Protein AF-A0A671EZP9-F1 (afdb_monomer)

pLDDT: mean 81.5, std 14.11, range [48.94, 95.75]

Nearest PDB structures (foldseek):
  1ios-assembly1_A  TM=8.892E-01  e=3.051E-10  Gallus gallus
  7ynu-assembly1_A  TM=9.482E-01  e=5.937E-10  Gallus gallus
  1uif-assembly1_A  TM=8.150E-01  e=1.915E-10  Gallus gallus
  1flw-assembly1_A  TM=8.360E-01  e=6.346E-10  Gallus gallus
  1flq-assembly1_A  TM=8.317E-01  e=5.937E-10  Gallus gallus

Radius of gyration: 17.85 Å; Cα contacts (8 Å, |Δi|>4): 174; chains: 1; bounding box: 62×34×36 Å

Mean predicted aligned error: 8.85 Å

Organism: Rhinolophus ferrumequinum (NCBI:txid59479)

Foldseek 3Di:
DVVVVVVVVVVVPPPPPPQDADDLVRQLVLCVVLVVACVVHDHSVNVSVQLCVQPVRRQADWDADPQRWIFGGSLRQTQQEDAPCVRDHHPNPLVYHRVVSRPDPVDRPVSCVVRSVVSVVVVVVVVD

Sequence (128 aa):
MRRALLISWVACLVTTHQARLIGRCDLAKLLHQEDMDGFEGYSLSDWLCLAFVESHFNISKVNENADGSFDYGIFQINSHYWCTDHQSHSVNICHLECQGLIPTLHMSKLRLVEPVLNARLEVLEAQL

Structure (mmCIF, N/CA/C/O backbone):
data_AF-A0A671EZP9-F1
#
_entry.id   AF-A0A671EZP9-F1
#
loop_
_atom_site.group_PDB
_atom_site.id
_atom_site.type_symbol
_atom_site.label_atom_id
_atom_site.label_alt_id
_atom_site.label_comp_id
_atom_site.label_asym_id
_atom_site.label_entity_id
_atom_site.label_seq_id
_atom_site.pdbx_PDB_ins_code
_atom_site.Cartn_x
_atom_site.Cartn_y
_atom_site.Cartn_z
_atom_site.occupancy
_atom_site.B_iso_or_equiv
_atom_site.auth_seq_id
_atom_site.auth_comp_id
_atom_site.auth_asym_id
_atom_site.auth_atom_id
_atom_site.pdbx_PDB_model_num
ATOM 1 N N . MET A 1 1 ? 44.907 10.163 19.769 1.00 57.06 1 MET A N 1
ATOM 2 C CA . MET A 1 1 ? 43.953 11.136 19.180 1.00 57.06 1 MET A CA 1
ATOM 3 C C . MET A 1 1 ? 43.330 10.653 17.864 1.00 57.06 1 MET A C 1
ATOM 5 O O . MET A 1 1 ? 42.116 10.586 17.806 1.00 57.06 1 MET A O 1
ATOM 9 N N . ARG A 1 2 ? 44.094 10.203 16.850 1.00 57.97 2 ARG A N 1
ATOM 10 C CA . ARG A 1 2 ? 43.532 9.682 15.575 1.00 57.97 2 ARG A CA 1
ATOM 11 C C . ARG A 1 2 ? 42.592 8.469 15.709 1.00 57.97 2 ARG A C 1
ATOM 13 O O . ARG A 1 2 ? 41.578 8.422 15.034 1.00 57.97 2 ARG A O 1
ATOM 20 N N . ARG A 1 3 ? 42.883 7.518 16.607 1.00 55.88 3 ARG A N 1
ATOM 21 C CA . ARG A 1 3 ? 42.024 6.333 16.824 1.00 55.88 3 ARG A CA 1
ATOM 22 C C . ARG A 1 3 ? 40.668 6.670 17.456 1.00 55.88 3 ARG A C 1
ATOM 24 O O . ARG A 1 3 ? 39.671 6.079 17.076 1.00 55.88 3 ARG A O 1
ATOM 31 N N . ALA A 1 4 ? 40.622 7.655 18.357 1.00 58.88 4 ALA A N 1
ATOM 32 C CA . ALA A 1 4 ? 39.368 8.125 18.951 1.00 58.88 4 ALA A CA 1
ATOM 33 C C . ALA A 1 4 ? 38.484 8.856 17.923 1.00 58.88 4 ALA A C 1
ATOM 35 O O . ALA A 1 4 ? 37.269 8.701 17.937 1.00 58.88 4 ALA A O 1
ATOM 36 N N . LEU A 1 5 ? 39.103 9.589 16.987 1.00 58.75 5 LEU A N 1
ATOM 37 C CA . LEU A 1 5 ? 38.398 10.238 15.876 1.00 58.75 5 LEU A CA 1
ATOM 38 C C . LEU A 1 5 ? 37.793 9.216 14.900 1.00 58.75 5 LEU A C 1
ATOM 40 O O . LEU A 1 5 ? 36.668 9.404 14.452 1.00 58.75 5 LEU A O 1
ATOM 44 N N . LEU A 1 6 ? 38.501 8.113 14.627 1.00 59.78 6 LEU A N 1
ATOM 45 C CA . LEU A 1 6 ? 37.995 7.024 13.781 1.00 59.78 6 LEU A CA 1
ATOM 46 C C . LEU A 1 6 ? 36.833 6.265 14.437 1.00 59.78 6 LEU A C 1
ATOM 48 O O . LEU A 1 6 ? 35.857 5.955 13.765 1.00 59.78 6 LEU A O 1
ATOM 52 N N . ILE A 1 7 ? 36.901 6.015 15.749 1.00 60.84 7 ILE A N 1
ATOM 53 C CA . ILE A 1 7 ? 35.808 5.363 16.493 1.00 60.84 7 ILE A CA 1
ATOM 54 C C . ILE A 1 7 ? 34.556 6.260 16.522 1.00 60.84 7 ILE A C 1
ATOM 56 O O . ILE A 1 7 ? 33.446 5.766 16.349 1.00 60.84 7 ILE A O 1
ATOM 60 N N . SER A 1 8 ? 34.732 7.579 16.664 1.00 61.47 8 SER A N 1
ATOM 61 C CA . SER A 1 8 ? 33.638 8.563 16.609 1.00 61.47 8 SER A CA 1
ATOM 62 C C . SER A 1 8 ? 32.968 8.636 15.226 1.00 61.47 8 SER A C 1
ATOM 64 O O . SER A 1 8 ? 31.745 8.699 15.131 1.00 61.47 8 SER A O 1
ATOM 66 N N . TRP A 1 9 ? 33.746 8.538 14.142 1.00 59.78 9 TRP A N 1
ATOM 67 C CA . TRP A 1 9 ? 33.215 8.501 12.773 1.00 59.78 9 TRP A CA 1
ATOM 68 C C . TRP A 1 9 ? 32.403 7.236 12.470 1.00 59.78 9 TRP A C 1
ATOM 70 O O . TRP A 1 9 ? 31.343 7.324 11.858 1.00 59.78 9 TRP A O 1
ATOM 80 N N . VAL A 1 10 ? 32.863 6.067 12.926 1.00 62.16 10 VAL A N 1
ATOM 81 C CA . VAL A 1 10 ? 32.157 4.792 12.700 1.00 62.16 10 VAL A CA 1
ATOM 82 C C . VAL A 1 10 ? 30.832 4.732 13.470 1.00 62.16 10 VAL A C 1
ATOM 84 O O . VAL A 1 10 ? 29.851 4.208 12.950 1.00 62.16 10 VAL A O 1
ATOM 87 N N . ALA A 1 11 ? 30.757 5.322 14.667 1.00 63.47 11 ALA A N 1
ATOM 88 C CA . ALA A 1 11 ? 29.522 5.365 15.455 1.00 63.47 11 ALA A CA 1
ATOM 89 C C . ALA A 1 11 ? 28.405 6.217 14.812 1.00 63.47 11 ALA A C 1
ATOM 91 O O . ALA A 1 11 ? 27.229 5.980 15.075 1.00 63.47 11 ALA A O 1
ATOM 92 N N . CYS A 1 12 ? 28.754 7.176 13.948 1.00 60.47 12 CYS A N 1
ATOM 93 C CA . CYS A 1 12 ? 27.797 8.079 13.298 1.00 60.47 12 CYS A CA 1
ATOM 94 C C . CYS A 1 12 ? 27.104 7.460 12.064 1.00 60.47 12 CYS A C 1
ATOM 96 O O . CYS A 1 12 ? 26.164 8.037 11.528 1.00 60.47 12 CYS A O 1
ATOM 98 N N . LEU A 1 13 ? 27.546 6.279 11.613 1.00 62.53 13 LEU A N 1
ATOM 99 C CA . LEU A 1 13 ? 27.013 5.601 10.422 1.00 62.53 13 LEU A CA 1
ATOM 100 C C . LEU A 1 13 ? 25.915 4.575 10.729 1.00 62.53 13 LEU A C 1
ATOM 102 O O . LEU A 1 13 ? 25.408 3.932 9.812 1.00 62.53 13 LEU A O 1
ATOM 106 N N . VAL A 1 14 ? 25.519 4.409 11.994 1.00 63.53 14 VAL A N 1
ATOM 107 C CA . VAL A 1 14 ? 24.396 3.529 12.339 1.00 63.53 14 VAL A CA 1
ATOM 108 C C . VAL A 1 14 ? 23.090 4.270 12.059 1.00 63.53 14 VAL A C 1
ATOM 110 O O . VAL A 1 14 ? 22.463 4.834 12.953 1.00 63.53 14 VAL A O 1
ATOM 113 N N . THR A 1 15 ? 22.674 4.286 10.794 1.00 61.19 15 THR A N 1
ATOM 114 C CA . THR A 1 15 ? 21.304 4.650 10.434 1.00 61.19 15 THR A CA 1
ATOM 115 C C . THR A 1 15 ? 20.387 3.540 10.931 1.00 61.19 15 THR A C 1
ATOM 117 O O . THR A 1 15 ? 20.366 2.440 10.375 1.00 61.19 15 THR A O 1
ATOM 120 N N . THR A 1 16 ? 19.636 3.794 11.998 1.00 57.31 16 THR A N 1
ATOM 121 C CA . THR A 1 16 ? 18.562 2.893 12.408 1.00 57.31 16 THR A CA 1
ATOM 122 C C . THR A 1 16 ? 17.442 2.996 11.373 1.00 57.31 16 THR A C 1
ATOM 124 O O . THR A 1 16 ? 16.696 3.972 11.328 1.00 57.31 16 THR A O 1
ATOM 127 N N . HIS A 1 17 ? 17.323 1.990 10.505 1.00 58.28 17 HIS A N 1
ATOM 128 C CA . HIS A 1 17 ? 16.156 1.834 9.638 1.00 58.28 17 HIS A CA 1
ATOM 129 C C . HIS A 1 17 ? 14.981 1.392 10.522 1.00 58.28 17 HIS A C 1
ATOM 131 O O . HIS A 1 17 ? 14.703 0.205 10.678 1.00 58.28 17 HIS A O 1
ATOM 137 N N . GLN A 1 18 ? 14.335 2.339 11.206 1.00 60.00 18 GLN A N 1
ATOM 138 C CA . GLN A 1 18 ? 13.103 2.038 11.927 1.00 60.00 18 GLN A CA 1
ATOM 139 C C . GLN A 1 18 ? 12.038 1.653 10.901 1.00 60.00 18 GLN A C 1
ATOM 141 O O . GLN A 1 18 ? 11.666 2.464 10.051 1.00 60.00 18 GLN A O 1
ATOM 146 N N . ALA A 1 19 ? 11.555 0.412 10.981 1.00 66.56 19 ALA A N 1
ATOM 147 C CA . ALA A 1 19 ? 10.338 0.017 10.291 1.00 66.56 19 ALA A CA 1
ATOM 148 C C . ALA A 1 19 ? 9.226 0.982 10.717 1.00 66.56 19 ALA A C 1
ATOM 150 O O . ALA A 1 19 ? 8.949 1.132 11.911 1.00 66.56 19 ALA A O 1
ATOM 151 N N . ARG A 1 20 ? 8.618 1.676 9.753 1.00 83.19 20 ARG A N 1
ATOM 152 C CA . ARG A 1 20 ? 7.472 2.534 10.041 1.00 83.19 20 ARG A CA 1
ATOM 153 C C . ARG A 1 20 ? 6.255 1.625 10.138 1.00 83.19 20 ARG A C 1
ATOM 155 O O . ARG A 1 20 ? 5.724 1.176 9.130 1.00 83.19 20 ARG A O 1
ATOM 162 N N . LEU A 1 21 ? 5.860 1.303 11.362 1.00 90.69 21 LEU A N 1
ATOM 163 C CA . LEU A 1 21 ? 4.668 0.507 11.629 1.00 90.69 21 LEU A CA 1
ATOM 164 C C . LEU A 1 21 ? 3.487 1.439 11.886 1.00 90.69 21 LEU A C 1
ATOM 166 O O . LEU A 1 21 ? 3.614 2.402 12.644 1.00 90.69 21 LEU A O 1
ATOM 170 N N . ILE A 1 22 ? 2.340 1.137 11.283 1.00 91.19 22 ILE A N 1
ATOM 171 C CA . ILE A 1 22 ? 1.073 1.789 11.619 1.00 91.19 22 ILE A CA 1
ATOM 172 C C . ILE A 1 22 ? 0.267 0.909 12.579 1.00 91.19 22 ILE A C 1
ATOM 174 O O . ILE A 1 22 ? 0.218 -0.313 12.442 1.00 91.19 22 ILE A O 1
ATOM 178 N N . GLY A 1 23 ? -0.373 1.522 13.576 1.00 93.75 23 GLY A N 1
ATOM 179 C CA . GLY A 1 23 ? -1.279 0.806 14.468 1.00 93.75 23 GLY A CA 1
ATOM 180 C C . GLY A 1 23 ? -2.531 0.338 13.724 1.00 93.75 23 GLY A C 1
ATOM 181 O O . GLY A 1 23 ? -3.095 1.082 12.925 1.00 93.75 23 GLY A O 1
ATOM 182 N N . ARG A 1 24 ? -3.027 -0.869 14.025 1.00 94.81 24 ARG A N 1
ATOM 183 C CA . ARG A 1 24 ? -4.232 -1.437 13.385 1.00 94.81 24 ARG A CA 1
ATOM 184 C C . ARG A 1 24 ? -5.436 -0.486 13.418 1.00 94.81 24 ARG A C 1
ATOM 186 O O . ARG A 1 24 ? -6.120 -0.335 12.413 1.00 94.81 24 ARG A O 1
ATOM 193 N N . CYS A 1 25 ? -5.709 0.148 14.560 1.00 95.75 25 CYS A N 1
ATOM 194 C CA . CYS A 1 25 ? -6.837 1.077 14.693 1.00 95.75 25 CYS A CA 1
ATOM 195 C C . CYS A 1 25 ? -6.606 2.403 13.959 1.00 95.75 25 CYS A C 1
ATOM 197 O O . CYS A 1 25 ? -7.567 3.007 13.493 1.00 95.75 25 CYS A O 1
ATOM 199 N N . ASP A 1 26 ? -5.358 2.858 13.852 1.00 93.38 26 ASP A N 1
ATOM 200 C CA . ASP A 1 26 ? -5.027 4.081 13.116 1.00 93.38 26 ASP A CA 1
ATOM 201 C C . ASP A 1 26 ? -5.163 3.844 11.613 1.00 93.38 26 ASP A C 1
ATOM 203 O O . ASP A 1 26 ? -5.784 4.644 10.920 1.00 93.38 26 ASP A O 1
ATOM 207 N N . LEU A 1 27 ? -4.705 2.684 11.134 1.00 91.94 27 LEU A N 1
ATOM 208 C CA . LEU A 1 27 ? -4.956 2.228 9.772 1.00 91.94 27 LEU A CA 1
ATOM 209 C C . LEU A 1 27 ? -6.459 2.102 9.489 1.00 91.94 27 LEU A C 1
ATOM 211 O O . LEU A 1 27 ? -6.926 2.592 8.469 1.00 91.94 27 LEU A O 1
ATOM 215 N N . ALA A 1 28 ? -7.227 1.506 10.405 1.00 93.06 28 ALA A N 1
ATOM 216 C CA . ALA A 1 28 ? -8.678 1.379 10.265 1.00 93.06 28 ALA A CA 1
ATOM 217 C C . ALA A 1 28 ? -9.368 2.748 10.142 1.00 93.06 28 ALA A C 1
ATOM 219 O O . ALA A 1 28 ? -10.239 2.920 9.295 1.00 93.06 28 ALA A O 1
ATOM 220 N N . LYS A 1 29 ? -8.958 3.734 10.953 1.00 92.38 29 LYS A N 1
ATOM 221 C CA . LYS A 1 29 ? -9.473 5.109 10.866 1.00 92.38 29 LYS A CA 1
ATOM 222 C C . LYS A 1 29 ? -9.148 5.751 9.521 1.00 92.38 29 LYS A C 1
ATOM 224 O O . LYS A 1 29 ? -10.046 6.338 8.934 1.00 92.38 29 LYS A O 1
ATOM 229 N N . LEU A 1 30 ? -7.910 5.622 9.039 1.00 89.06 30 LEU A N 1
ATOM 230 C CA . LEU A 1 30 ? -7.502 6.179 7.745 1.00 89.06 30 LEU A CA 1
ATOM 231 C C . LEU A 1 30 ? -8.284 5.543 6.594 1.00 89.06 30 LEU A C 1
ATOM 233 O O . LEU A 1 30 ? -8.877 6.247 5.792 1.00 89.06 30 LEU A O 1
ATOM 237 N N . LEU A 1 31 ? -8.359 4.213 6.557 1.00 88.81 31 LEU A N 1
ATOM 238 C CA . LEU A 1 31 ? -9.122 3.493 5.538 1.00 88.81 31 LEU A CA 1
ATOM 239 C C . LEU A 1 31 ? -10.611 3.869 5.569 1.00 88.81 31 LEU A C 1
ATOM 241 O O . LEU A 1 31 ? -11.223 4.032 4.520 1.00 88.81 31 LEU A O 1
ATOM 245 N N . HIS A 1 32 ? -11.190 4.051 6.756 1.00 90.00 32 HIS A N 1
ATOM 246 C CA . HIS A 1 32 ? -12.569 4.518 6.886 1.00 90.00 32 HIS A CA 1
ATOM 247 C C . HIS A 1 32 ? -12.748 5.972 6.414 1.00 90.00 32 HIS A C 1
ATOM 249 O O . HIS A 1 32 ? -13.743 6.271 5.767 1.00 90.00 32 HIS A O 1
ATOM 255 N N . GLN A 1 33 ? -11.788 6.865 6.690 1.00 89.19 33 GLN A N 1
ATOM 256 C CA . GLN A 1 33 ? -11.789 8.255 6.204 1.00 89.19 33 GLN A CA 1
ATOM 257 C C . GLN A 1 33 ? -11.670 8.357 4.677 1.00 89.19 33 GLN A C 1
ATOM 259 O O . GLN A 1 33 ? -12.189 9.304 4.098 1.00 89.19 33 GLN A O 1
ATOM 264 N N . GLU A 1 34 ? -11.034 7.374 4.041 1.00 84.94 34 GLU A N 1
ATOM 265 C CA . GLU A 1 34 ? -10.929 7.232 2.581 1.00 84.94 34 GLU A CA 1
ATOM 266 C C . GLU A 1 34 ? -12.089 6.401 1.975 1.00 84.94 34 GLU A C 1
ATOM 268 O O . GLU A 1 34 ? -12.008 5.904 0.848 1.00 84.94 34 GLU A O 1
ATOM 273 N N . ASP A 1 35 ? -13.182 6.214 2.727 1.00 87.69 35 ASP A N 1
ATOM 274 C CA . ASP A 1 35 ? -14.389 5.470 2.344 1.00 87.69 35 ASP A CA 1
ATOM 275 C C . ASP A 1 35 ? -14.146 3.996 1.950 1.00 87.69 35 ASP A C 1
ATOM 277 O O . ASP A 1 35 ? -14.940 3.404 1.220 1.00 87.69 35 ASP A O 1
ATOM 281 N N . MET A 1 36 ? -13.059 3.360 2.391 1.00 86.62 36 MET A N 1
ATOM 282 C CA . MET A 1 36 ? -12.701 1.996 1.957 1.00 86.62 36 MET A CA 1
ATOM 283 C C . MET A 1 36 ? -13.635 0.903 2.497 1.00 86.62 36 MET A C 1
ATOM 285 O O . MET A 1 36 ? -13.656 -0.204 1.959 1.00 86.62 36 MET A O 1
ATOM 289 N N . ASP A 1 37 ? -14.416 1.183 3.542 1.00 90.88 37 ASP A N 1
ATOM 290 C CA . ASP A 1 37 ? -15.361 0.215 4.103 1.00 90.88 37 ASP A CA 1
ATOM 291 C C . ASP A 1 37 ? -16.549 -0.024 3.153 1.00 90.88 37 ASP A C 1
ATOM 293 O O . ASP A 1 37 ? -17.312 0.890 2.843 1.00 90.88 37 ASP A O 1
ATOM 297 N N . GLY A 1 38 ? -16.684 -1.256 2.658 1.00 90.00 38 GLY A N 1
ATOM 298 C CA . GLY A 1 38 ? -17.666 -1.653 1.645 1.00 90.00 38 GLY A CA 1
ATOM 299 C C . GLY A 1 38 ? -17.242 -1.361 0.201 1.00 90.00 38 GLY A C 1
ATOM 300 O O . GLY A 1 38 ? -17.998 -1.650 -0.729 1.00 90.00 38 GLY A O 1
ATOM 301 N N . PHE A 1 39 ? -16.051 -0.803 -0.021 1.00 85.31 39 PHE A N 1
ATOM 302 C CA . PHE A 1 39 ? -15.569 -0.486 -1.361 1.00 85.31 39 PHE A CA 1
ATOM 303 C C . PHE A 1 39 ? -15.267 -1.754 -2.168 1.00 85.31 39 PHE A C 1
ATOM 305 O O . PHE A 1 39 ? -14.597 -2.654 -1.669 1.00 85.31 39 PHE A O 1
ATOM 312 N N . GLU A 1 40 ? -15.793 -1.839 -3.397 1.00 85.88 40 GLU A N 1
ATOM 313 C CA . GLU A 1 40 ? -15.772 -3.060 -4.229 1.00 85.88 40 GLU A CA 1
ATOM 314 C C . GLU A 1 40 ? -16.302 -4.314 -3.496 1.00 85.88 40 GLU A C 1
ATOM 316 O O . GLU A 1 40 ? -15.951 -5.446 -3.819 1.00 85.88 40 GLU A O 1
ATOM 321 N N . GLY A 1 41 ? -17.158 -4.121 -2.482 1.00 89.12 41 GLY A N 1
ATOM 322 C CA . GLY A 1 41 ? -17.712 -5.199 -1.660 1.00 89.12 41 GLY A CA 1
ATOM 323 C C . GLY A 1 41 ? -16.813 -5.680 -0.515 1.00 89.12 41 GLY A C 1
ATOM 324 O O . GLY A 1 41 ? -17.196 -6.622 0.177 1.00 89.12 41 GLY A O 1
ATOM 325 N N . TYR A 1 42 ? -15.661 -5.044 -0.274 1.00 87.50 42 TYR A N 1
ATOM 326 C CA . TYR A 1 42 ? -14.727 -5.425 0.790 1.00 87.50 42 TYR A CA 1
ATOM 327 C C . TYR A 1 42 ? -14.938 -4.619 2.066 1.00 87.50 42 TYR A C 1
ATOM 329 O O . TYR A 1 42 ? -14.990 -3.389 2.051 1.00 87.50 42 TYR A O 1
ATOM 337 N N . SER A 1 43 ? -15.021 -5.320 3.192 1.00 93.00 43 SER A N 1
ATOM 338 C CA . SER A 1 43 ? -15.147 -4.711 4.515 1.00 93.00 43 SER A CA 1
ATOM 339 C C . SER A 1 43 ? -13.826 -4.102 4.980 1.00 93.00 43 SER A C 1
ATOM 341 O O . SER A 1 43 ? -12.743 -4.516 4.562 1.00 93.00 43 SER A O 1
ATOM 343 N N . LEU A 1 44 ? -13.885 -3.186 5.947 1.00 91.94 44 LEU A N 1
ATOM 344 C CA . LEU A 1 44 ? -12.686 -2.664 6.609 1.00 91.94 44 LEU A CA 1
ATOM 345 C C . LEU A 1 44 ? -11.776 -3.775 7.171 1.00 91.94 44 LEU A C 1
ATOM 347 O O . LEU A 1 44 ? -10.552 -3.649 7.148 1.00 91.94 44 LEU A O 1
ATOM 351 N N . SER A 1 45 ? -12.354 -4.880 7.655 1.00 94.50 45 SER A N 1
ATOM 352 C CA . SER A 1 45 ? -11.588 -6.038 8.134 1.00 94.50 45 SER A CA 1
ATOM 353 C C . SER A 1 45 ? -10.785 -6.732 7.039 1.00 94.50 45 SER A C 1
ATOM 355 O O . SER A 1 45 ? -9.687 -7.203 7.335 1.00 94.50 45 SER A O 1
ATOM 357 N N . ASP A 1 46 ? -11.280 -6.763 5.802 1.00 91.88 46 ASP A N 1
ATOM 358 C CA . ASP A 1 46 ? -10.569 -7.376 4.676 1.00 91.88 46 ASP A CA 1
ATOM 359 C C . ASP A 1 46 ? -9.298 -6.585 4.352 1.00 91.88 46 ASP A C 1
ATOM 361 O O . ASP A 1 46 ? -8.213 -7.160 4.267 1.00 91.88 46 ASP A O 1
ATOM 365 N N . TRP A 1 47 ? -9.401 -5.253 4.290 1.00 90.69 47 TRP A N 1
ATOM 366 C CA . TRP A 1 47 ? -8.252 -4.367 4.067 1.00 90.69 47 TRP A CA 1
ATOM 367 C C . TRP A 1 47 ? -7.205 -4.472 5.182 1.00 90.69 47 TRP A C 1
ATOM 369 O O . TRP A 1 47 ? -6.003 -4.507 4.915 1.00 90.69 47 TRP A O 1
ATOM 379 N N . LEU A 1 48 ? -7.648 -4.555 6.442 1.00 93.19 48 LEU A N 1
ATOM 380 C CA . LEU A 1 48 ? -6.749 -4.751 7.583 1.00 93.19 48 LEU A CA 1
ATOM 381 C C . LEU A 1 48 ? -6.063 -6.123 7.550 1.00 93.19 48 LEU A C 1
ATOM 383 O O . LEU A 1 48 ? -4.898 -6.223 7.929 1.00 93.19 48 LEU A O 1
ATOM 387 N N . CYS A 1 49 ? -6.774 -7.170 7.123 1.00 94.12 49 CYS A N 1
ATOM 388 C CA . CYS A 1 49 ? -6.211 -8.508 6.968 1.00 94.12 49 CYS A CA 1
ATOM 389 C C . CYS A 1 49 ? -5.117 -8.512 5.897 1.00 94.12 49 CYS A C 1
ATOM 391 O O . CYS A 1 49 ? -3.998 -8.941 6.172 1.00 94.12 49 CYS A O 1
ATOM 393 N N . LEU A 1 50 ? -5.412 -7.944 4.723 1.00 90.81 50 LEU A N 1
ATOM 394 C CA . LEU A 1 50 ? -4.458 -7.834 3.623 1.00 90.81 50 LEU A CA 1
ATOM 395 C C . LEU A 1 50 ? -3.191 -7.089 4.057 1.00 90.81 50 LEU A C 1
ATOM 397 O O . LEU A 1 50 ? -2.097 -7.629 3.954 1.00 90.81 50 LEU A O 1
ATOM 401 N N . ALA A 1 51 ? -3.335 -5.902 4.656 1.00 92.12 51 ALA A N 1
ATOM 402 C CA . ALA A 1 51 ? -2.203 -5.126 5.166 1.00 92.12 51 ALA A CA 1
ATOM 403 C C . ALA A 1 51 ? -1.348 -5.894 6.195 1.00 92.12 51 ALA A C 1
ATOM 405 O O . ALA A 1 51 ? -0.131 -5.699 6.278 1.00 92.12 51 ALA A O 1
ATOM 406 N N . PHE A 1 52 ? -1.970 -6.755 7.006 1.00 93.81 52 PHE A N 1
ATOM 407 C CA . PHE A 1 52 ? -1.249 -7.573 7.976 1.00 93.81 52 PHE A CA 1
ATOM 408 C C . PHE A 1 52 ? -0.470 -8.709 7.313 1.00 93.81 52 PHE A C 1
ATOM 410 O O . PHE A 1 52 ? 0.685 -8.921 7.676 1.00 93.81 52 PHE A O 1
ATOM 417 N N . VAL A 1 53 ? -1.090 -9.432 6.378 1.00 92.75 53 VAL A N 1
ATOM 418 C CA . VAL A 1 53 ? -0.450 -10.553 5.674 1.00 92.75 53 VAL A CA 1
ATOM 419 C C . VAL A 1 53 ? 0.685 -10.051 4.788 1.00 92.75 53 VAL A C 1
ATOM 421 O O . VAL A 1 53 ? 1.781 -10.599 4.833 1.00 92.75 53 VAL A O 1
ATOM 424 N N . GLU A 1 54 ? 0.451 -8.958 4.066 1.00 91.56 54 GLU A N 1
ATOM 425 C CA . GLU A 1 54 ? 1.411 -8.410 3.113 1.00 91.56 54 GLU A CA 1
ATOM 426 C C . GLU A 1 54 ? 2.630 -7.803 3.787 1.00 91.56 54 GLU A C 1
ATOM 428 O O . GLU A 1 54 ? 3.767 -8.026 3.377 1.00 91.56 54 GLU A O 1
ATOM 433 N N . SER A 1 55 ? 2.426 -7.005 4.836 1.00 92.38 55 SER A N 1
ATOM 434 C CA . SER A 1 55 ? 3.503 -6.170 5.373 1.00 92.38 55 SER A CA 1
ATOM 435 C C . SER A 1 55 ? 3.630 -6.173 6.885 1.00 92.38 55 SER A C 1
ATOM 437 O O . SER A 1 55 ? 4.521 -5.505 7.410 1.00 92.38 55 SER A O 1
ATOM 439 N N . HIS A 1 56 ? 2.767 -6.892 7.606 1.00 94.25 56 HIS A N 1
ATOM 440 C CA . HIS A 1 56 ? 2.626 -6.761 9.058 1.00 94.25 56 HIS A CA 1
ATOM 441 C C . HIS A 1 56 ? 2.454 -5.295 9.496 1.00 94.25 56 HIS A C 1
ATOM 443 O O . HIS A 1 56 ? 3.032 -4.858 10.492 1.00 94.25 56 HIS A O 1
ATOM 449 N N . PHE A 1 57 ? 1.663 -4.529 8.733 1.00 93.25 57 PHE A N 1
ATOM 450 C CA . PHE A 1 57 ? 1.443 -3.089 8.923 1.00 93.25 57 PHE A CA 1
ATOM 451 C C . PHE A 1 57 ? 2.695 -2.208 8.773 1.00 93.25 57 PHE A C 1
ATOM 453 O O . PHE A 1 57 ? 2.728 -1.079 9.271 1.00 93.25 57 PHE A O 1
ATOM 460 N N . ASN A 1 58 ? 3.730 -2.688 8.083 1.00 92.25 58 ASN A N 1
ATOM 461 C CA . ASN A 1 58 ? 4.904 -1.888 7.763 1.00 92.25 58 ASN A CA 1
ATOM 462 C C . ASN A 1 58 ? 4.645 -1.030 6.518 1.00 92.25 58 ASN A C 1
ATOM 464 O O . ASN A 1 58 ? 4.723 -1.506 5.387 1.00 92.25 58 ASN A O 1
ATOM 468 N N . ILE A 1 59 ? 4.398 0.266 6.725 1.00 89.69 59 ILE A N 1
ATOM 469 C CA . ILE A 1 59 ? 4.119 1.224 5.641 1.00 89.69 59 ILE A CA 1
ATOM 470 C C . ILE A 1 59 ? 5.347 1.515 4.773 1.00 89.69 59 ILE A C 1
ATOM 472 O O . ILE A 1 59 ? 5.234 2.206 3.767 1.00 89.69 59 ILE A O 1
ATOM 476 N N . SER A 1 60 ? 6.525 1.032 5.172 1.00 89.69 60 SER A N 1
ATOM 477 C CA . SER A 1 60 ? 7.787 1.190 4.448 1.00 89.69 60 SER A CA 1
ATOM 478 C C . SER A 1 60 ? 8.405 -0.138 4.029 1.00 89.69 60 SER A C 1
ATOM 480 O O . SER A 1 60 ? 9.608 -0.187 3.777 1.00 89.69 60 SER A O 1
ATOM 482 N N . LYS A 1 61 ? 7.613 -1.217 3.969 1.00 91.38 61 LYS A N 1
ATOM 483 C CA . LYS A 1 61 ? 8.098 -2.498 3.456 1.00 91.38 61 LYS A CA 1
ATOM 484 C C . LYS A 1 61 ? 8.426 -2.371 1.968 1.00 91.38 61 LYS A C 1
ATOM 486 O O . LYS A 1 61 ? 7.640 -1.815 1.204 1.00 91.38 61 LYS A O 1
ATOM 491 N N . VAL A 1 62 ? 9.592 -2.887 1.595 1.00 92.75 62 VAL A N 1
ATOM 492 C CA . VAL A 1 62 ? 10.016 -3.073 0.208 1.00 92.75 62 VAL A CA 1
ATOM 493 C C . VAL A 1 62 ? 10.504 -4.507 0.078 1.00 92.75 62 VAL A C 1
ATOM 495 O O . VAL A 1 62 ? 11.284 -4.952 0.924 1.00 92.75 62 VAL A O 1
ATOM 498 N N . ASN A 1 63 ? 10.028 -5.216 -0.937 1.00 93.25 63 ASN A N 1
ATOM 499 C CA . ASN A 1 63 ? 10.457 -6.571 -1.262 1.00 93.25 63 ASN A CA 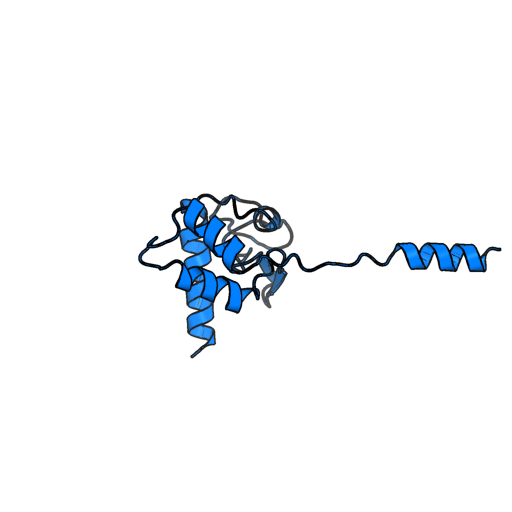1
ATOM 500 C C . ASN A 1 63 ? 10.991 -6.610 -2.696 1.00 93.25 63 ASN A C 1
ATOM 502 O O . ASN A 1 63 ? 10.450 -5.925 -3.553 1.00 93.25 63 ASN A O 1
ATOM 506 N N . GLU A 1 64 ? 12.054 -7.371 -2.943 1.00 95.06 64 GLU A N 1
ATOM 507 C CA . GLU A 1 64 ? 12.589 -7.599 -4.290 1.00 95.06 64 GLU A CA 1
ATOM 508 C C . GLU A 1 64 ? 12.064 -8.936 -4.818 1.00 95.06 64 GLU A C 1
ATOM 510 O O . GLU A 1 64 ? 12.067 -9.939 -4.098 1.00 95.06 64 GLU A O 1
ATOM 515 N N . ASN A 1 65 ? 11.638 -8.951 -6.078 1.00 93.88 65 ASN A N 1
ATOM 516 C CA . ASN A 1 65 ? 11.128 -10.132 -6.758 1.00 93.88 65 ASN A CA 1
ATOM 517 C C . ASN A 1 65 ? 12.183 -10.768 -7.662 1.00 93.88 65 ASN A C 1
ATOM 519 O O . ASN A 1 65 ? 13.168 -10.151 -8.063 1.00 93.88 65 ASN A O 1
ATOM 523 N N . ALA A 1 66 ? 11.962 -12.033 -8.023 1.00 93.75 66 ALA A N 1
ATOM 524 C CA . ALA A 1 66 ? 12.905 -12.799 -8.838 1.00 93.75 66 ALA A CA 1
ATOM 525 C C . ALA A 1 66 ? 13.110 -12.226 -10.256 1.00 93.75 66 ALA A C 1
ATOM 527 O O . ALA A 1 66 ? 14.136 -12.493 -10.880 1.00 93.75 66 ALA A O 1
ATOM 528 N N . ASP A 1 67 ? 12.146 -11.458 -10.766 1.00 92.06 67 ASP A N 1
ATOM 529 C CA . ASP A 1 67 ? 12.223 -10.768 -12.056 1.00 92.06 67 ASP A CA 1
ATOM 530 C C . ASP A 1 67 ? 12.933 -9.401 -11.973 1.00 92.06 67 ASP A C 1
ATOM 532 O O . ASP A 1 67 ? 13.084 -8.725 -12.992 1.00 92.06 67 ASP A O 1
ATOM 536 N N . GLY A 1 68 ? 13.385 -9.003 -10.778 1.00 94.25 68 GLY A N 1
ATOM 537 C CA . GLY A 1 68 ? 14.033 -7.721 -10.505 1.00 94.25 68 GLY A CA 1
ATOM 538 C C . GLY A 1 68 ? 13.065 -6.554 -10.291 1.00 94.25 68 GLY A C 1
ATOM 539 O O . GLY A 1 68 ? 13.524 -5.421 -10.149 1.00 94.25 68 GLY A O 1
ATOM 540 N N . SER A 1 69 ? 11.748 -6.797 -10.286 1.00 95.06 69 SER A N 1
ATOM 541 C CA . SER A 1 69 ? 10.762 -5.814 -9.824 1.00 95.06 69 SER A CA 1
ATOM 542 C C . SER A 1 69 ? 10.732 -5.736 -8.294 1.00 95.06 69 SER A C 1
ATOM 544 O O . SER A 1 69 ? 11.318 -6.573 -7.603 1.00 95.06 69 SER A O 1
ATOM 546 N N . PHE A 1 70 ? 10.039 -4.734 -7.754 1.00 94.56 70 PHE A N 1
ATOM 547 C CA . PHE A 1 70 ? 9.937 -4.515 -6.314 1.00 94.56 70 PHE A CA 1
ATOM 548 C C . PHE A 1 70 ? 8.493 -4.262 -5.873 1.00 94.56 70 PHE A C 1
ATOM 550 O O . PHE A 1 70 ? 7.736 -3.583 -6.565 1.00 94.56 70 PHE A O 1
ATOM 557 N N . ASP A 1 71 ? 8.136 -4.737 -4.680 1.00 93.12 71 ASP A N 1
ATOM 558 C CA . ASP A 1 71 ? 6.827 -4.506 -4.065 1.00 93.12 71 ASP A CA 1
ATOM 559 C C . ASP A 1 71 ? 6.916 -3.463 -2.959 1.00 93.12 71 ASP A C 1
ATOM 561 O O . ASP A 1 71 ? 7.727 -3.580 -2.037 1.00 93.12 71 ASP A O 1
ATOM 565 N N . TYR A 1 72 ? 6.052 -2.449 -3.014 1.00 91.38 72 TYR A N 1
ATOM 566 C CA . TYR A 1 72 ? 6.155 -1.262 -2.169 1.00 91.38 72 TYR A CA 1
ATOM 567 C C . TYR A 1 72 ? 4.983 -1.093 -1.203 1.00 91.38 72 TYR A C 1
ATOM 569 O O . TYR A 1 72 ? 3.806 -1.215 -1.551 1.00 91.38 72 TYR A O 1
ATOM 577 N N . GLY A 1 73 ? 5.321 -0.695 0.022 1.00 90.62 73 GLY A N 1
ATOM 578 C CA . GLY A 1 73 ? 4.380 -0.187 1.012 1.00 90.62 73 GLY A CA 1
ATOM 579 C C . GLY A 1 73 ? 3.501 -1.260 1.648 1.00 90.62 73 GLY A C 1
ATOM 580 O O . GLY A 1 73 ? 3.778 -2.459 1.590 1.00 90.62 73 GLY A O 1
ATOM 581 N N . ILE A 1 74 ? 2.432 -0.799 2.299 1.00 90.56 74 ILE A N 1
ATOM 582 C CA . ILE A 1 74 ? 1.623 -1.624 3.206 1.00 90.56 74 ILE A CA 1
ATOM 583 C C . ILE A 1 74 ? 0.864 -2.762 2.502 1.00 90.56 74 ILE A C 1
ATOM 585 O O . ILE A 1 74 ? 0.598 -3.790 3.123 1.00 90.56 74 ILE A O 1
ATOM 589 N N . PHE A 1 75 ? 0.545 -2.571 1.221 1.00 91.50 75 PHE A N 1
ATOM 590 C CA . PHE A 1 75 ? -0.157 -3.532 0.369 1.00 91.50 75 PHE A CA 1
ATOM 591 C C . PHE A 1 75 ? 0.756 -4.182 -0.678 1.00 91.50 75 PHE A C 1
ATOM 593 O O . PHE A 1 75 ? 0.237 -4.806 -1.589 1.00 91.50 75 PHE A O 1
ATOM 600 N N . GLN A 1 76 ? 2.080 -3.993 -0.576 1.00 93.00 76 GLN A N 1
ATOM 601 C CA . GLN A 1 76 ? 3.067 -4.623 -1.465 1.00 93.00 76 GLN A CA 1
ATOM 602 C C . GLN A 1 76 ? 2.735 -4.449 -2.961 1.00 93.00 76 GLN A C 1
ATOM 604 O O . GLN A 1 76 ? 2.646 -5.395 -3.728 1.00 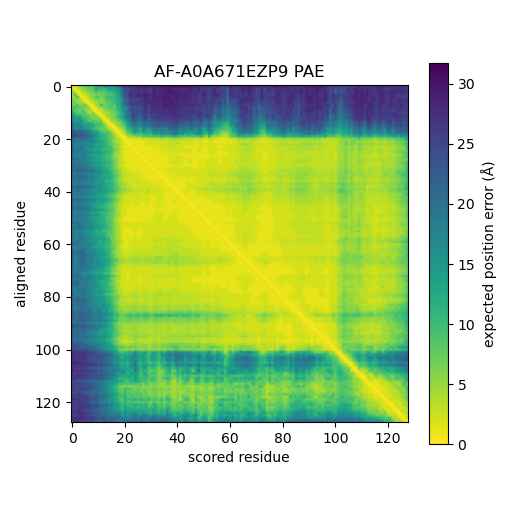93.00 76 GLN A O 1
ATOM 609 N N . ILE A 1 77 ? 2.559 -3.197 -3.389 1.00 90.75 77 ILE A N 1
ATOM 610 C CA . ILE A 1 77 ? 2.229 -2.877 -4.782 1.00 90.75 77 ILE A CA 1
ATOM 611 C C . ILE A 1 77 ? 3.476 -3.026 -5.654 1.00 90.75 77 ILE A C 1
ATOM 613 O O . ILE A 1 77 ? 4.474 -2.336 -5.434 1.00 90.75 77 ILE A O 1
ATOM 617 N N . ASN A 1 78 ? 3.380 -3.889 -6.659 1.00 92.75 78 ASN A N 1
ATOM 618 C CA . ASN A 1 78 ? 4.479 -4.256 -7.542 1.00 92.75 78 ASN A CA 1
ATOM 619 C C . ASN A 1 78 ? 4.834 -3.171 -8.590 1.00 92.75 78 ASN A C 1
ATOM 621 O O . ASN A 1 78 ? 3.958 -2.634 -9.281 1.00 92.75 78 ASN A O 1
ATOM 625 N N . SER A 1 79 ? 6.127 -2.875 -8.755 1.00 94.44 79 SER A N 1
ATOM 626 C CA . SER A 1 79 ? 6.636 -1.867 -9.699 1.00 94.44 79 SER A CA 1
ATOM 627 C C . SER A 1 79 ? 6.680 -2.311 -11.158 1.00 94.44 79 SER A C 1
ATOM 629 O O . SER A 1 79 ? 6.704 -1.456 -12.042 1.00 94.44 79 SER A O 1
ATOM 631 N N . HIS A 1 80 ? 6.597 -3.611 -11.454 1.00 94.69 80 HIS A N 1
ATOM 632 C CA . HIS A 1 80 ? 6.546 -4.096 -12.837 1.00 94.69 80 HIS A CA 1
ATOM 633 C C . HIS A 1 80 ? 5.328 -3.524 -13.577 1.00 94.69 80 HIS A C 1
ATOM 635 O O . HIS A 1 80 ? 5.414 -3.156 -14.750 1.00 94.69 80 HIS A O 1
ATOM 641 N N . TYR A 1 81 ? 4.189 -3.405 -12.886 1.00 91.75 81 TYR A N 1
ATOM 642 C CA . TYR A 1 81 ? 2.915 -3.025 -13.502 1.00 91.75 81 TYR A CA 1
ATOM 643 C C . TYR A 1 81 ? 2.394 -1.665 -13.042 1.00 91.75 81 TYR A C 1
ATOM 645 O O . TYR A 1 81 ? 1.942 -0.866 -13.863 1.00 91.75 81 TYR A O 1
ATOM 653 N N . TRP A 1 82 ? 2.430 -1.382 -11.740 1.00 92.00 82 TRP A N 1
ATOM 654 C CA . TRP A 1 82 ? 1.536 -0.374 -11.166 1.00 92.00 82 TRP A CA 1
ATOM 655 C C . TRP A 1 82 ? 2.183 0.997 -10.991 1.00 92.00 82 TRP A C 1
ATOM 657 O O . TRP A 1 82 ? 1.527 2.011 -11.224 1.00 92.00 82 TRP A O 1
ATOM 667 N N . CYS A 1 83 ? 3.460 1.041 -10.617 1.00 92.19 83 CYS A N 1
ATOM 668 C CA . CYS A 1 83 ? 4.179 2.273 -10.303 1.00 92.19 83 CYS A CA 1
ATOM 669 C C . CYS A 1 83 ? 5.605 2.252 -10.856 1.00 92.19 83 CYS A C 1
ATOM 671 O O . CYS A 1 83 ? 6.177 1.184 -11.040 1.00 92.19 83 CYS A O 1
ATOM 673 N N . THR A 1 84 ? 6.197 3.426 -11.082 1.00 94.44 84 THR A N 1
ATOM 674 C CA . THR A 1 84 ? 7.611 3.539 -11.471 1.00 94.44 84 THR A CA 1
ATOM 675 C C . THR A 1 84 ? 8.502 3.762 -10.251 1.00 94.44 84 THR A C 1
ATOM 677 O O . THR A 1 84 ? 8.202 4.602 -9.404 1.00 94.44 84 THR A O 1
ATOM 680 N N . ASP A 1 85 ? 9.603 3.018 -10.161 1.00 93.38 85 ASP A N 1
ATOM 681 C CA . ASP A 1 85 ? 10.650 3.175 -9.139 1.00 93.38 85 ASP A CA 1
ATOM 682 C C . ASP A 1 85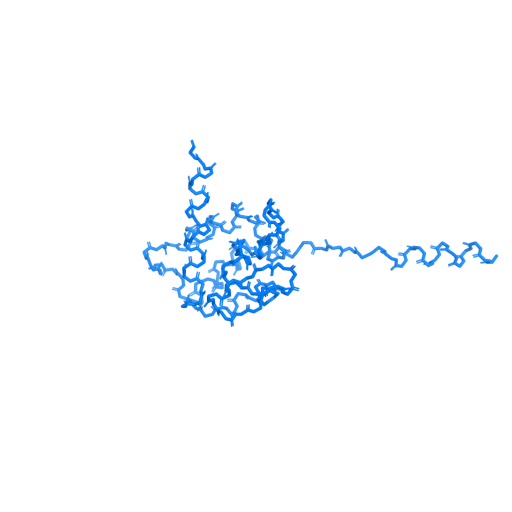 ? 11.983 3.680 -9.726 1.00 93.38 85 ASP A C 1
ATOM 684 O O . ASP A 1 85 ? 12.932 3.915 -8.973 1.00 93.38 85 ASP A O 1
ATOM 688 N N . HIS A 1 86 ? 12.047 3.840 -11.057 1.00 93.38 86 HIS A N 1
ATOM 689 C CA . HIS A 1 86 ? 13.237 4.171 -11.860 1.00 93.38 86 HIS A CA 1
ATOM 690 C C . HIS A 1 86 ? 14.420 3.200 -11.692 1.00 93.38 86 HIS A C 1
ATOM 692 O O . HIS A 1 86 ? 15.549 3.531 -12.056 1.00 93.38 86 HIS A O 1
ATOM 698 N N . GLN A 1 87 ? 14.171 2.009 -11.149 1.00 91.00 87 GLN A N 1
ATOM 699 C CA . GLN A 1 87 ? 15.161 0.960 -10.892 1.00 91.00 87 GLN A CA 1
ATOM 700 C C . GLN A 1 87 ? 14.868 -0.301 -11.709 1.00 91.00 87 GLN A C 1
ATOM 702 O O . GLN A 1 87 ? 15.798 -0.934 -12.206 1.00 91.00 87 GLN A O 1
ATOM 707 N N . SER A 1 88 ? 13.590 -0.635 -11.880 1.00 88.00 88 SER A N 1
ATOM 708 C CA . SER A 1 88 ? 13.108 -1.788 -12.636 1.00 88.00 88 SER A CA 1
ATOM 709 C C . SER A 1 88 ? 12.293 -1.349 -13.861 1.00 88.00 88 SER A C 1
ATOM 711 O O . SER A 1 88 ? 11.909 -0.185 -14.006 1.00 88.00 88 SER A O 1
ATOM 713 N N . HIS A 1 89 ? 12.0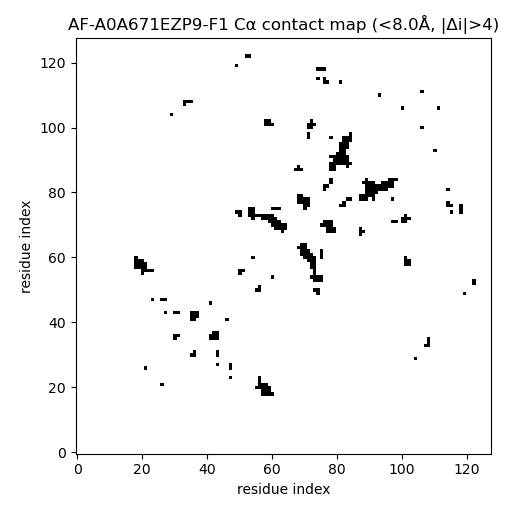68 -2.269 -14.803 1.00 93.00 89 HIS A N 1
ATOM 714 C CA . HIS A 1 89 ? 11.153 -2.010 -15.915 1.00 93.00 89 HIS A CA 1
ATOM 715 C C . HIS A 1 89 ? 9.718 -1.911 -15.382 1.00 93.00 89 HIS A C 1
ATOM 717 O O . HIS A 1 89 ? 9.272 -2.813 -14.682 1.00 93.00 89 HIS A O 1
ATOM 723 N N . SER A 1 90 ? 8.987 -0.861 -15.767 1.00 94.44 90 SER A N 1
ATOM 724 C CA . SER A 1 90 ? 7.623 -0.614 -15.295 1.00 94.44 90 SER A CA 1
ATOM 725 C C . SER A 1 90 ? 6.674 -0.234 -16.428 1.00 94.44 90 SER A C 1
ATOM 727 O O . SER A 1 90 ? 6.993 0.627 -17.251 1.00 94.44 90 SER A O 1
ATOM 729 N N . VAL A 1 91 ? 5.477 -0.829 -16.434 1.00 94.44 91 VAL A N 1
ATOM 730 C CA . VAL A 1 91 ? 4.337 -0.380 -17.257 1.00 94.44 91 VAL A CA 1
ATOM 731 C C . VAL A 1 91 ? 3.736 0.918 -16.701 1.00 94.44 91 VAL A C 1
ATOM 733 O O . VAL A 1 91 ? 3.259 1.757 -17.465 1.00 94.44 91 VAL A O 1
ATOM 736 N N . ASN A 1 92 ? 3.794 1.101 -15.378 1.00 91.50 92 ASN A N 1
ATOM 737 C CA . ASN A 1 92 ? 3.286 2.255 -14.637 1.00 91.50 92 ASN A CA 1
ATOM 738 C C . ASN A 1 92 ? 1.824 2.626 -14.968 1.00 91.50 92 ASN A C 1
ATOM 740 O O . ASN A 1 92 ? 1.524 3.770 -15.327 1.00 91.50 92 ASN A O 1
ATOM 744 N N . ILE A 1 93 ? 0.912 1.655 -14.830 1.00 90.44 93 ILE A N 1
ATOM 745 C CA . ILE A 1 93 ? -0.533 1.797 -15.095 1.00 90.44 93 ILE A CA 1
ATOM 746 C C . ILE A 1 93 ? -1.152 2.924 -14.254 1.00 90.44 93 ILE A C 1
ATOM 748 O O . ILE A 1 93 ? -1.978 3.688 -14.750 1.00 90.44 93 ILE A O 1
ATOM 752 N N . CYS A 1 94 ? -0.737 3.074 -12.993 1.00 87.00 94 CYS A N 1
ATOM 753 C CA . CYS A 1 94 ? -1.290 4.095 -12.100 1.00 87.00 94 CYS A CA 1
ATOM 754 C C . CYS A 1 94 ? -0.654 5.482 -12.293 1.00 87.00 94 CYS A C 1
ATOM 756 O O . CYS A 1 94 ? -1.066 6.435 -11.623 1.00 87.00 94 CYS A O 1
ATOM 758 N N . HIS A 1 95 ? 0.338 5.602 -13.184 1.00 89.38 95 HIS A N 1
ATOM 759 C CA . HIS A 1 95 ? 1.069 6.835 -13.478 1.00 89.38 95 HIS A CA 1
ATOM 760 C C . HIS A 1 95 ? 1.581 7.544 -12.213 1.00 89.38 95 HIS A C 1
ATOM 762 O O . HIS A 1 95 ? 1.361 8.744 -12.018 1.00 89.38 95 HIS A O 1
ATOM 768 N N . LEU A 1 96 ? 2.236 6.791 -11.325 1.00 87.00 96 LEU A N 1
ATOM 769 C CA . LEU A 1 96 ? 2.729 7.287 -10.040 1.00 87.00 96 LEU A CA 1
ATOM 770 C C . LEU A 1 96 ? 4.111 6.732 -9.687 1.00 87.00 96 LEU A C 1
ATOM 772 O O . LEU A 1 96 ? 4.534 5.691 -10.182 1.00 87.00 96 LEU A O 1
ATOM 776 N N . GLU A 1 97 ? 4.792 7.441 -8.791 1.00 91.00 97 GLU A N 1
ATOM 777 C CA . 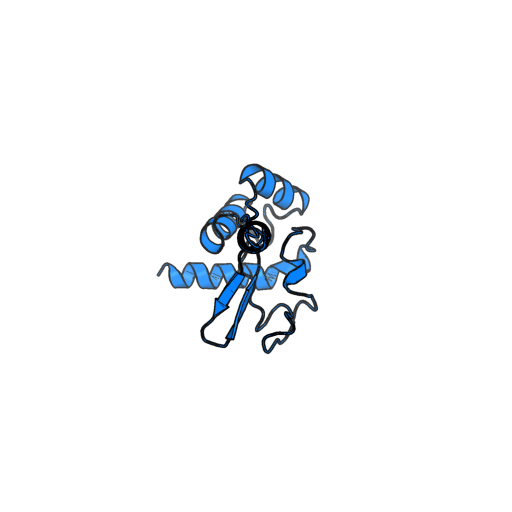GLU A 1 97 ? 6.083 7.049 -8.220 1.00 91.00 97 GLU A CA 1
ATOM 778 C C . GLU A 1 97 ? 5.876 6.061 -7.062 1.00 91.00 97 GLU A C 1
ATOM 780 O O . GLU A 1 97 ? 5.124 6.361 -6.126 1.00 91.00 97 GLU A O 1
ATOM 785 N N . CYS A 1 98 ? 6.562 4.914 -7.073 1.00 90.44 98 CYS A N 1
ATOM 786 C CA . CYS A 1 98 ? 6.420 3.881 -6.036 1.00 90.44 98 CYS A CA 1
ATOM 787 C C . CYS A 1 98 ? 6.780 4.403 -4.635 1.00 90.44 98 CYS A C 1
ATOM 789 O O . CYS A 1 98 ? 6.174 4.024 -3.635 1.00 90.44 98 CYS A O 1
ATOM 791 N N . GLN A 1 99 ? 7.718 5.344 -4.541 1.00 85.19 99 GLN A N 1
ATOM 792 C CA . GLN A 1 99 ? 8.114 5.990 -3.289 1.00 85.19 99 GLN A CA 1
ATOM 793 C C . GLN A 1 99 ? 6.961 6.795 -2.664 1.00 85.19 99 GLN A C 1
ATOM 795 O O . GLN A 1 99 ? 6.923 6.961 -1.446 1.00 85.19 99 GLN A O 1
ATOM 800 N N . GLY A 1 100 ? 5.981 7.240 -3.461 1.00 78.50 100 GLY A N 1
ATOM 801 C CA . GLY A 1 100 ? 4.760 7.889 -2.970 1.00 78.50 100 GLY A CA 1
ATOM 802 C C . GLY A 1 100 ? 3.822 6.947 -2.204 1.00 78.50 100 GLY A C 1
ATOM 803 O O . GLY A 1 100 ? 2.971 7.415 -1.446 1.00 78.50 100 GLY A O 1
ATOM 804 N N . LEU A 1 101 ? 4.005 5.630 -2.349 1.00 77.25 101 LEU A N 1
ATOM 805 C CA . LEU A 1 101 ? 3.280 4.596 -1.602 1.00 77.25 101 LEU A CA 1
ATOM 806 C C . LEU A 1 101 ? 3.842 4.403 -0.182 1.00 77.25 101 LEU A C 1
ATOM 808 O O . LEU A 1 101 ? 3.191 3.805 0.673 1.00 77.25 101 LEU A O 1
ATOM 812 N N . ILE A 1 102 ? 5.039 4.942 0.083 1.00 65.31 102 ILE A N 1
ATOM 813 C CA . ILE A 1 102 ? 5.777 4.855 1.347 1.00 65.31 102 ILE A CA 1
ATOM 814 C C . ILE A 1 102 ? 6.000 6.283 1.858 1.00 65.31 102 ILE A C 1
ATOM 816 O O . ILE A 1 102 ? 7.120 6.792 1.776 1.00 65.31 102 ILE A O 1
ATOM 820 N N . PRO A 1 103 ? 4.974 7.023 2.324 1.00 54.97 103 PRO A N 1
ATOM 821 C CA . PRO A 1 103 ? 4.416 6.858 3.675 1.00 54.97 103 PRO A CA 1
ATOM 822 C C . PRO A 1 103 ? 2.967 7.383 3.816 1.00 54.97 103 PRO A C 1
ATOM 824 O O . PRO A 1 103 ? 2.486 7.633 4.921 1.00 54.97 103 PRO A O 1
ATOM 827 N N . THR A 1 104 ? 2.297 7.639 2.699 1.00 51.38 104 THR A N 1
ATOM 828 C CA . THR A 1 104 ? 1.043 8.378 2.635 1.00 51.38 104 THR A CA 1
ATOM 829 C C . THR A 1 104 ? -0.030 7.454 2.099 1.00 51.38 104 THR A C 1
ATOM 831 O O . THR A 1 104 ? -0.097 7.212 0.901 1.00 51.38 104 THR A O 1
ATOM 834 N N . LEU A 1 105 ? -0.943 7.030 2.975 1.00 56.16 105 LEU A N 1
ATOM 835 C CA . LEU A 1 105 ? -2.249 6.478 2.584 1.00 56.16 105 LEU A CA 1
ATOM 836 C C . LEU A 1 105 ? -3.155 7.534 1.917 1.00 56.16 105 LEU A C 1
ATOM 838 O O . LEU A 1 105 ? -4.340 7.303 1.735 1.00 56.16 105 LEU A O 1
ATOM 842 N N . HIS A 1 106 ? -2.597 8.682 1.522 1.00 53.75 106 HIS A N 1
ATOM 843 C CA . HIS A 1 106 ? -3.264 9.739 0.771 1.00 53.75 106 HIS A CA 1
ATOM 844 C C . HIS A 1 106 ? -3.294 9.381 -0.721 1.00 53.75 106 HIS A C 1
ATOM 846 O O . HIS A 1 106 ? -2.820 10.104 -1.599 1.00 53.75 106 HIS A O 1
ATOM 852 N N . MET A 1 107 ? -3.770 8.177 -0.985 1.00 57.59 107 MET A N 1
ATOM 853 C CA . MET A 1 107 ? -3.882 7.592 -2.300 1.00 57.59 107 MET A CA 1
ATOM 854 C C . MET A 1 107 ? -5.351 7.642 -2.682 1.00 57.59 107 MET A C 1
ATOM 856 O O . MET A 1 107 ? -6.205 7.157 -1.949 1.00 57.59 107 MET A O 1
ATOM 860 N N . SER A 1 108 ? -5.656 8.241 -3.832 1.00 61.25 108 SER A N 1
ATOM 861 C CA . SER A 1 108 ? -7.038 8.306 -4.306 1.00 61.25 108 SER A CA 1
ATOM 862 C C . SER A 1 108 ? -7.577 6.884 -4.441 1.00 61.25 108 SER A C 1
ATOM 864 O O . SER A 1 108 ? -6.949 6.073 -5.120 1.00 61.25 108 SER A O 1
ATOM 866 N N . LYS A 1 109 ? -8.753 6.611 -3.868 1.00 62.66 109 LYS A N 1
ATOM 867 C CA . LYS A 1 109 ? -9.459 5.320 -3.929 1.00 62.66 109 LYS A CA 1
ATOM 868 C C . LYS A 1 109 ? -9.339 4.627 -5.292 1.00 62.66 109 LYS A C 1
ATOM 870 O O . LYS A 1 109 ? -8.900 3.489 -5.378 1.00 62.66 109 LYS A O 1
ATOM 875 N N . LEU A 1 110 ? -9.610 5.378 -6.364 1.00 60.34 110 LEU A N 1
ATOM 876 C CA . LEU A 1 110 ? -9.575 4.925 -7.761 1.00 60.34 110 LEU A CA 1
ATOM 877 C C . LEU A 1 110 ? -8.206 4.423 -8.248 1.00 60.34 110 LEU A C 1
ATOM 879 O O . LEU A 1 110 ? -8.157 3.608 -9.158 1.00 60.34 110 LEU A O 1
ATOM 883 N N . ARG A 1 111 ? -7.097 4.909 -7.682 1.00 69.62 111 ARG A N 1
ATOM 884 C CA . ARG A 1 111 ? -5.744 4.536 -8.128 1.00 69.62 111 ARG A CA 1
ATOM 885 C C . ARG A 1 111 ? -5.221 3.272 -7.458 1.00 69.62 111 ARG A C 1
ATOM 887 O O . ARG A 1 111 ? -4.271 2.691 -7.962 1.00 69.62 111 ARG A O 1
ATOM 894 N N . LEU A 1 112 ? -5.818 2.866 -6.337 1.00 71.62 112 LEU A N 1
ATOM 895 C CA . LEU A 1 112 ? -5.384 1.696 -5.571 1.00 71.62 112 LEU A CA 1
ATOM 896 C C . LEU A 1 112 ? -6.245 0.460 -5.789 1.00 71.62 112 LEU A C 1
ATOM 898 O O . LEU A 1 112 ? -5.830 -0.617 -5.381 1.00 71.62 112 LEU A O 1
ATOM 902 N N . VAL A 1 113 ? -7.413 0.599 -6.416 1.00 75.44 113 VAL A N 1
ATOM 903 C CA . VAL A 1 113 ? -8.373 -0.503 -6.564 1.00 75.44 113 VAL A CA 1
ATOM 904 C C . VAL A 1 113 ? -7.720 -1.714 -7.215 1.00 75.44 113 VAL A C 1
ATOM 906 O O . VAL A 1 113 ? -7.554 -2.741 -6.572 1.00 75.44 113 VAL A O 1
ATOM 909 N N . GLU A 1 114 ? -7.302 -1.584 -8.470 1.00 79.88 114 GLU A N 1
ATOM 910 C CA . GLU A 1 114 ? -6.761 -2.709 -9.229 1.00 79.88 114 GLU A CA 1
ATOM 911 C C . GLU A 1 114 ? -5.453 -3.250 -8.633 1.00 79.88 114 GLU A C 1
ATOM 913 O O . GLU A 1 114 ? -5.395 -4.459 -8.405 1.00 79.88 114 GLU A O 1
ATOM 918 N N . PRO A 1 115 ? -4.450 -2.415 -8.275 1.00 79.06 115 PRO A N 1
ATOM 919 C CA . PRO A 1 115 ? -3.223 -2.920 -7.666 1.00 79.06 115 PRO A CA 1
ATOM 920 C C . PRO A 1 115 ? -3.464 -3.706 -6.377 1.00 79.06 115 PRO A C 1
ATOM 922 O O . PRO A 1 115 ? -2.896 -4.778 -6.188 1.00 79.06 115 PRO A O 1
ATOM 925 N N . VAL A 1 116 ? -4.311 -3.188 -5.480 1.00 80.19 116 VAL A N 1
ATOM 926 C CA . VAL A 1 116 ? -4.516 -3.808 -4.165 1.00 80.19 116 VAL A CA 1
ATOM 927 C C . VAL A 1 116 ? -5.426 -5.034 -4.263 1.00 80.19 116 VAL A C 1
ATOM 929 O O . VAL A 1 116 ? -5.223 -6.011 -3.542 1.00 80.19 116 VAL A O 1
ATOM 932 N N . LEU A 1 117 ? -6.398 -5.037 -5.181 1.00 80.06 117 LEU A N 1
ATOM 933 C CA . LEU A 1 117 ? -7.172 -6.243 -5.475 1.00 80.06 117 LEU A CA 1
ATOM 934 C C . LEU A 1 117 ? -6.303 -7.341 -6.095 1.00 80.06 117 LEU A C 1
ATOM 936 O O . LEU A 1 117 ? -6.516 -8.511 -5.781 1.00 80.06 117 LEU A O 1
ATOM 940 N N . ASN A 1 118 ? -5.313 -6.984 -6.917 1.00 80.94 118 ASN A N 1
ATOM 941 C CA . ASN A 1 118 ? -4.366 -7.950 -7.467 1.00 80.94 118 ASN A CA 1
ATOM 942 C C . ASN A 1 118 ? -3.441 -8.526 -6.386 1.00 80.94 118 ASN A C 1
ATOM 944 O O . ASN A 1 118 ? -3.331 -9.743 -6.291 1.00 80.94 118 ASN A O 1
ATOM 948 N N . ALA A 1 119 ? -2.879 -7.683 -5.510 1.00 74.38 119 ALA A N 1
ATOM 949 C CA . ALA A 1 119 ? -2.095 -8.145 -4.356 1.00 74.38 119 ALA A CA 1
ATOM 950 C C . ALA A 1 119 ? -2.892 -9.151 -3.498 1.00 74.38 119 ALA A C 1
ATOM 952 O O . ALA A 1 119 ? -2.410 -10.212 -3.110 1.00 74.38 119 ALA A O 1
ATOM 953 N N . ARG A 1 120 ? -4.194 -8.900 -3.298 1.00 76.69 120 ARG A N 1
ATOM 954 C CA . ARG A 1 120 ? -5.080 -9.860 -2.624 1.00 76.69 120 ARG A CA 1
ATOM 955 C C . ARG A 1 120 ? -5.196 -11.203 -3.353 1.00 76.69 120 ARG A C 1
ATOM 957 O O . ARG A 1 120 ? -5.269 -12.227 -2.675 1.00 76.69 120 ARG A O 1
ATOM 964 N N . LEU A 1 121 ? -5.290 -11.218 -4.685 1.00 76.94 121 LEU A N 1
ATOM 965 C CA . LEU A 1 121 ? -5.342 -12.468 -5.456 1.00 76.94 121 LEU A CA 1
ATOM 966 C C . LEU A 1 121 ? -4.056 -13.275 -5.262 1.00 76.94 121 LEU A C 1
ATOM 968 O O . LEU A 1 121 ? -4.141 -14.467 -4.984 1.00 76.94 121 LEU A O 1
ATOM 972 N N . GLU A 1 122 ? -2.900 -12.615 -5.291 1.00 74.62 122 GLU A N 1
ATOM 973 C CA . GLU A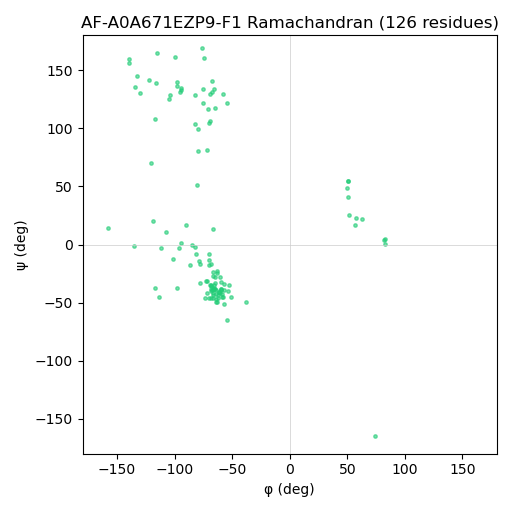 1 122 ? -1.597 -13.247 -5.049 1.00 74.62 122 GLU A CA 1
ATOM 974 C C . GLU A 1 122 ? -1.520 -13.870 -3.644 1.00 74.62 1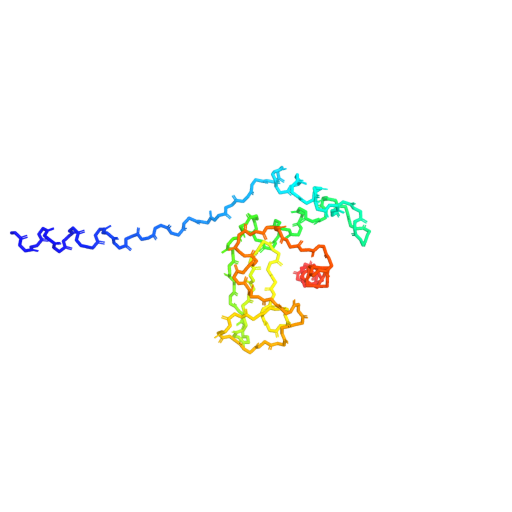22 GLU A C 1
ATOM 976 O O . GLU A 1 122 ? -1.084 -15.011 -3.491 1.00 74.62 122 GLU A O 1
ATOM 981 N N . VAL A 1 123 ? -2.035 -13.184 -2.615 1.00 70.88 123 VAL A N 1
ATOM 982 C CA . VAL A 1 123 ? -2.130 -13.744 -1.252 1.00 70.88 123 VAL A CA 1
ATOM 983 C C . VAL A 1 123 ? -3.056 -14.953 -1.186 1.00 70.88 123 VAL A C 1
ATOM 985 O O . VAL A 1 123 ? -2.731 -15.932 -0.516 1.00 70.88 123 VAL A O 1
ATOM 988 N N . LEU A 1 124 ? -4.215 -14.898 -1.847 1.00 71.62 124 LEU A N 1
ATOM 989 C CA . LEU A 1 124 ? -5.158 -16.019 -1.869 1.00 71.62 124 LEU A CA 1
ATOM 990 C C . LEU A 1 124 ? -4.555 -17.245 -2.563 1.00 71.62 124 LEU A C 1
ATOM 992 O O . LEU A 1 124 ? -4.754 -18.361 -2.091 1.00 71.62 124 LEU A O 1
ATOM 996 N N . GLU A 1 125 ? -3.807 -17.041 -3.647 1.00 68.75 125 GLU A N 1
ATOM 997 C CA . GLU A 1 125 ? -3.094 -18.106 -4.354 1.00 68.75 125 GLU A CA 1
ATOM 998 C C . GLU A 1 125 ? -1.937 -18.674 -3.525 1.00 68.75 125 GLU A C 1
ATOM 1000 O O . GLU A 1 125 ? -1.757 -19.886 -3.492 1.00 68.75 125 GLU A O 1
ATOM 1005 N N . ALA A 1 126 ? -1.201 -17.838 -2.788 1.00 60.25 126 ALA A N 1
ATOM 1006 C CA . ALA A 1 126 ? -0.109 -18.281 -1.917 1.00 60.25 126 ALA A CA 1
ATOM 1007 C C . ALA A 1 126 ? -0.576 -19.053 -0.663 1.00 60.25 126 ALA A C 1
ATOM 1009 O O . ALA A 1 126 ? 0.243 -19.662 0.030 1.00 60.25 126 ALA A O 1
ATOM 1010 N N . GLN A 1 127 ? -1.872 -19.007 -0.337 1.00 51.16 127 GLN A N 1
ATOM 1011 C CA . GLN A 1 127 ? -2.481 -19.715 0.796 1.00 51.16 127 GLN A CA 1
ATOM 1012 C C . GLN A 1 127 ? -3.124 -21.065 0.419 1.00 51.16 127 GLN A C 1
ATOM 1014 O O . GLN A 1 127 ? -3.613 -21.760 1.316 1.00 51.16 127 GLN A O 1
ATOM 1019 N N . LEU A 1 128 ? -3.122 -21.433 -0.867 1.00 48.94 128 LEU A N 1
ATOM 1020 C CA . LEU A 1 128 ? -3.622 -22.703 -1.417 1.00 48.94 128 LEU A CA 1
ATOM 1021 C C . LEU A 1 128 ? -2.472 -23.665 -1.748 1.00 48.94 128 LEU A C 1
ATOM 1023 O O . LEU A 1 128 ? -2.687 -24.886 -1.562 1.00 48.94 128 LEU A O 1
#

Solvent-accessible surface area (backbone atoms only — not comparable to full-atom values): 7239 Å² total; per-residue (Å²): 112,73,68,60,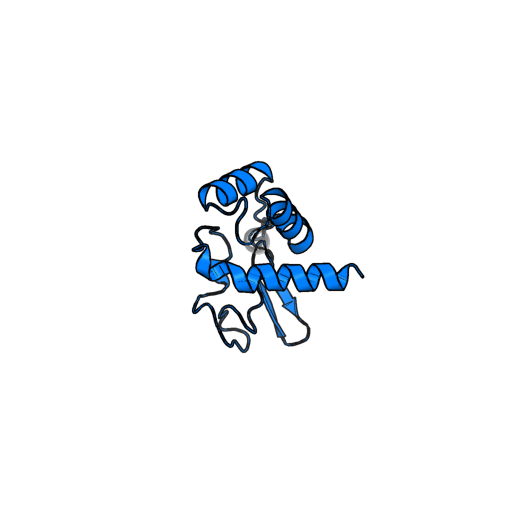54,51,54,56,56,59,66,72,65,71,75,78,81,71,79,46,66,56,55,72,69,58,50,50,50,52,41,51,76,64,56,41,54,52,46,99,75,35,46,55,67,54,57,53,49,48,24,40,73,62,31,67,30,17,32,62,38,72,46,81,45,98,88,59,29,40,24,35,10,29,53,41,43,44,22,45,48,40,14,37,71,90,78,43,73,49,71,25,73,59,73,42,56,39,66,60,47,47,80,44,88,85,59,60,63,84,67,46,47,65,54,46,54,48,39,50,51,54,54,57,60,76,74,108

Secondary structure (DSSP, 8-state):
-HHHHHHHHHHTT-------BPPHHHHHHHHHHTT-TTBTTB-HHHHHHHHHHHHTTBTT-EEE-TTS-EEETTTTEETTTT-B-SSS----TT--BGGGGTT-----HHHHHHHHHHHHHHHHHHT-

InterPro domains:
  IPR001916 Glyc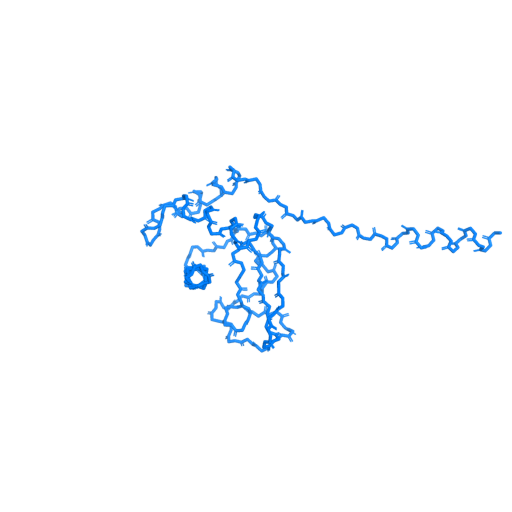oside hydrolase, family 22 [PF00062] (22-102)
  IPR001916 Glycoside hydrolase, family 22 [PR00135] (22-32)
  IPR001916 Glycoside hydrolase, family 22 [PR00135] (42-51)
  IPR001916 Glycoside hydrolase, family 22 [PR00135] (69-85)
  IPR001916 Glycoside hydrolase, family 22 [PR00135] (92-101)
  IPR001916 Glycoside hydrolase, family 22 [PS51348] (20-128)
  IPR001916 Glycoside hydrolase, family 22 [PTHR11407] (8-102)
  IPR001916 Glycoside hydrolase, family 22 [SM00263] (20-118)
  IPR023346 Lysozyme-like domain superfamily [SSF53955] (22-102)